Protein AF-A0A6J7K097-F1 (afdb_monomer)

Radius of gyration: 14.99 Å; Cα contacts (8 Å, |Δi|>4): 41; chains: 1; bounding box: 36×17×42 Å

Organism: NCBI:txid449393

pLDDT: mean 86.8, std 9.73, range [45.44, 94.94]

Secondary structure (DSSP, 8-state):
-----HHHHHHHHHHHHHHHHHHHHHT-TTS-HHHHHHHHHHHHHHHHHHHHHHHHHHHHHHT-

Solvent-accessible surface area (backbone atoms only — not comparable to full-atom values): 3513 Å² total; per-residue (Å²): 135,82,78,74,59,67,68,52,55,49,50,30,52,52,30,48,55,51,28,53,55,29,47,56,52,45,69,38,85,86,54,54,70,71,57,33,51,58,26,45,54,50,26,54,51,31,48,53,53,28,48,55,40,46,56,48,47,52,51,59,62,71,76,103

Sequence (64 aa):
MGVSDPAADQDLQIQIARLEHALGRVADDAAEPDAQVTAAEQVAQSATDAGAAFDRLVREATAR

Mean predicted aligned error: 5.34 Å

Structure (mmCIF, N/CA/C/O backbone):
data_AF-A0A6J7K097-F1
#
_entry.id   AF-A0A6J7K097-F1
#
loop_
_atom_site.group_PDB
_atom_site.id
_atom_site.type_symbol
_atom_site.label_atom_id
_atom_site.label_alt_id
_atom_site.label_comp_id
_atom_site.label_asym_id
_atom_site.label_entity_id
_atom_site.label_seq_id
_atom_site.pdbx_PDB_ins_code
_atom_site.Cartn_x
_atom_site.Cartn_y
_atom_site.Cartn_z
_atom_site.occupancy
_atom_site.B_iso_or_equiv
_atom_site.auth_seq_id
_atom_site.auth_comp_id
_atom_site.auth_asym_id
_atom_site.auth_atom_id
_atom_site.pdbx_PDB_model_num
ATOM 1 N N . MET A 1 1 ? 22.015 -10.134 -19.804 1.00 45.44 1 MET A N 1
ATOM 2 C CA . MET A 1 1 ? 21.583 -9.847 -18.419 1.00 45.44 1 MET A CA 1
ATOM 3 C C . MET A 1 1 ? 20.966 -8.460 -18.421 1.00 45.44 1 MET A C 1
ATOM 5 O O . MET A 1 1 ? 21.704 -7.487 -18.507 1.00 45.44 1 MET A O 1
ATOM 9 N N . GLY A 1 2 ? 19.636 -8.365 -18.487 1.00 54.91 2 GLY A N 1
ATOM 10 C CA . GLY A 1 2 ? 18.946 -7.077 -18.581 1.00 54.91 2 GLY A CA 1
ATOM 11 C C . GLY A 1 2 ? 18.948 -6.359 -17.234 1.00 54.91 2 GLY A C 1
ATOM 12 O O . GLY A 1 2 ? 18.361 -6.861 -16.285 1.00 54.91 2 GLY A O 1
ATOM 13 N N . VAL A 1 3 ? 19.608 -5.204 -17.144 1.00 61.38 3 VAL A N 1
ATOM 14 C CA . VAL A 1 3 ? 19.611 -4.343 -15.947 1.00 61.38 3 VAL A CA 1
ATOM 15 C C . VAL A 1 3 ? 18.199 -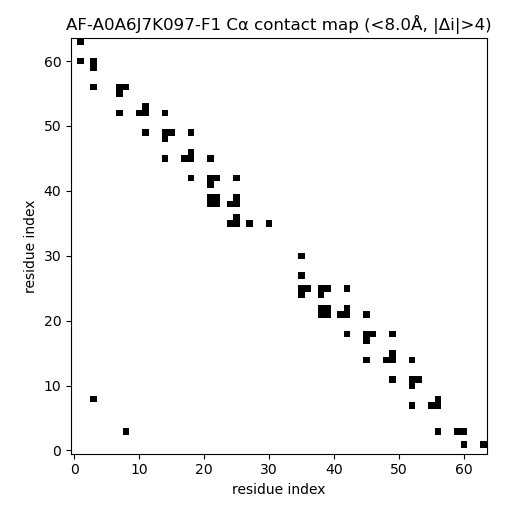3.809 -15.727 1.00 61.38 3 VAL A C 1
ATOM 17 O O . VAL A 1 3 ? 17.742 -3.018 -16.553 1.00 61.38 3 VAL A O 1
ATOM 20 N N . SER A 1 4 ? 17.465 -4.294 -14.713 1.00 63.59 4 SER A N 1
ATOM 21 C CA . SER A 1 4 ? 16.125 -3.798 -14.330 1.00 63.59 4 SER A CA 1
ATOM 22 C C . SER A 1 4 ? 16.072 -2.274 -14.398 1.00 63.59 4 SER A C 1
ATOM 24 O O . SER A 1 4 ? 17.057 -1.629 -14.042 1.00 63.59 4 SER A O 1
ATOM 26 N N . ASP A 1 5 ? 14.977 -1.706 -14.914 1.00 79.62 5 ASP A N 1
ATOM 27 C CA . ASP A 1 5 ? 14.839 -0.249 -14.977 1.00 79.62 5 ASP A CA 1
ATOM 28 C C . ASP A 1 5 ? 14.906 0.319 -13.544 1.00 79.62 5 ASP A C 1
ATOM 30 O O . ASP A 1 5 ? 14.033 0.007 -12.728 1.00 79.62 5 ASP A O 1
ATOM 34 N N . PRO A 1 6 ? 15.937 1.116 -13.204 1.00 83.19 6 PRO A N 1
ATOM 35 C CA . PRO A 1 6 ? 16.090 1.652 -11.857 1.00 83.19 6 PRO A CA 1
ATOM 36 C C . PRO A 1 6 ? 14.925 2.565 -11.452 1.00 83.19 6 PRO A C 1
ATOM 38 O O . PRO A 1 6 ? 14.644 2.682 -10.262 1.00 83.19 6 PRO A O 1
ATOM 41 N N . ALA A 1 7 ? 14.218 3.181 -12.405 1.00 85.25 7 ALA A N 1
ATOM 42 C CA . ALA A 1 7 ? 13.033 3.980 -12.108 1.00 85.25 7 ALA A CA 1
ATOM 43 C C . ALA A 1 7 ? 11.833 3.105 -11.705 1.00 85.25 7 ALA A C 1
ATOM 45 O O . ALA A 1 7 ? 11.087 3.477 -10.800 1.00 85.25 7 ALA A O 1
ATOM 46 N N . ALA A 1 8 ? 11.662 1.935 -12.331 1.00 83.75 8 ALA A N 1
ATOM 47 C CA . ALA A 1 8 ? 10.603 0.985 -11.982 1.00 83.75 8 ALA A CA 1
ATOM 48 C C . ALA A 1 8 ? 10.855 0.323 -10.618 1.00 83.75 8 ALA A C 1
ATOM 50 O O . ALA A 1 8 ? 9.926 0.156 -9.828 1.00 83.75 8 ALA A O 1
ATOM 51 N N . ASP A 1 9 ? 12.116 -0.003 -10.318 1.00 88.19 9 ASP A N 1
ATOM 52 C CA . ASP A 1 9 ? 12.510 -0.524 -9.004 1.00 88.19 9 ASP A CA 1
ATOM 53 C C . ASP A 1 9 ? 12.286 0.522 -7.900 1.00 88.19 9 ASP A C 1
ATOM 55 O O . ASP A 1 9 ? 11.719 0.224 -6.848 1.00 88.19 9 ASP A O 1
ATOM 59 N N . GLN A 1 10 ? 12.636 1.784 -8.171 1.00 90.38 10 GLN A N 1
ATOM 60 C CA . GLN A 1 10 ? 12.388 2.891 -7.252 1.00 90.38 10 GLN A CA 1
ATOM 61 C C . GLN A 1 10 ? 10.888 3.158 -7.034 1.00 90.38 10 GLN A C 1
ATOM 63 O O . GLN A 1 10 ? 10.482 3.402 -5.896 1.00 90.38 10 GLN A O 1
ATOM 68 N N . ASP A 1 11 ? 10.053 3.094 -8.080 1.00 91.56 11 ASP A N 1
ATOM 69 C CA . ASP A 1 11 ? 8.590 3.222 -7.952 1.00 91.56 11 ASP A CA 1
ATOM 70 C C . ASP A 1 11 ? 8.032 2.125 -7.038 1.00 91.56 11 ASP A C 1
ATOM 72 O O . ASP A 1 11 ? 7.316 2.424 -6.081 1.00 91.56 11 ASP A O 1
ATOM 76 N N . LEU A 1 12 ? 8.431 0.866 -7.252 1.00 91.62 12 LEU A N 1
ATOM 77 C CA . LEU A 1 12 ? 8.005 -0.252 -6.409 1.00 91.62 12 LEU A CA 1
ATOM 78 C C . LEU A 1 12 ? 8.405 -0.050 -4.939 1.00 91.62 12 LEU A C 1
ATOM 80 O O . LEU A 1 12 ? 7.569 -0.225 -4.052 1.00 91.62 12 LEU A O 1
ATOM 84 N N . GLN A 1 13 ? 9.641 0.374 -4.666 1.00 94.00 13 GLN A N 1
ATOM 85 C CA . GLN A 1 13 ? 10.101 0.661 -3.301 1.00 94.00 13 GLN A CA 1
ATOM 86 C C . GLN A 1 13 ? 9.270 1.762 -2.624 1.00 94.00 13 GLN A C 1
ATOM 88 O O . GLN A 1 13 ? 8.918 1.639 -1.450 1.00 94.00 13 GLN A O 1
ATOM 93 N N . ILE A 1 14 ? 8.904 2.816 -3.361 1.00 94.62 14 ILE A N 1
ATOM 94 C CA . ILE A 1 14 ? 8.038 3.887 -2.851 1.00 94.62 14 ILE A CA 1
ATOM 95 C C . ILE A 1 14 ? 6.646 3.345 -2.510 1.00 94.62 14 ILE A C 1
ATOM 97 O O . ILE A 1 14 ? 6.105 3.691 -1.457 1.00 94.62 14 ILE A O 1
ATOM 101 N N . GLN A 1 15 ? 6.059 2.502 -3.365 1.00 93.44 15 GLN A N 1
ATOM 102 C CA . GLN A 1 15 ? 4.738 1.929 -3.087 1.00 93.44 15 GLN A CA 1
ATOM 103 C C . GLN A 1 15 ? 4.763 0.973 -1.890 1.00 93.44 15 GLN A C 1
ATOM 105 O O . GLN A 1 15 ? 3.847 1.010 -1.070 1.00 93.44 15 GLN A O 1
ATOM 110 N N . ILE A 1 16 ? 5.825 0.178 -1.733 1.00 93.50 16 ILE A N 1
ATOM 111 C CA . ILE A 1 16 ? 6.003 -0.697 -0.565 1.00 93.50 16 ILE A CA 1
ATOM 112 C C . ILE A 1 16 ? 6.083 0.134 0.720 1.00 93.50 16 ILE A C 1
ATOM 114 O O . ILE A 1 16 ? 5.330 -0.130 1.654 1.00 93.50 16 ILE A O 1
ATOM 118 N N . ALA A 1 17 ? 6.899 1.192 0.751 1.00 94.31 17 ALA A N 1
ATOM 119 C CA . ALA A 1 17 ? 7.011 2.058 1.927 1.00 94.31 17 ALA A CA 1
ATOM 120 C C . ALA A 1 17 ? 5.669 2.722 2.301 1.00 94.31 17 ALA A C 1
ATOM 122 O O . ALA A 1 17 ? 5.334 2.866 3.479 1.00 94.31 17 ALA A O 1
ATOM 123 N N . ARG A 1 18 ? 4.865 3.110 1.301 1.00 92.31 18 ARG A N 1
ATOM 124 C CA . ARG A 1 18 ? 3.510 3.645 1.520 1.00 92.31 18 ARG A CA 1
ATOM 125 C C . ARG A 1 18 ? 2.565 2.594 2.094 1.00 92.31 18 ARG A C 1
ATOM 127 O O . ARG A 1 18 ? 1.809 2.909 3.012 1.00 92.31 18 ARG A O 1
ATOM 134 N N . LEU A 1 19 ? 2.622 1.367 1.581 1.00 92.50 19 LEU A N 1
ATOM 135 C CA . LEU A 1 19 ? 1.816 0.254 2.071 1.00 92.50 19 LEU A CA 1
ATOM 136 C C . LEU A 1 19 ? 2.168 -0.097 3.521 1.00 92.50 19 LEU A C 1
ATOM 138 O O . LEU A 1 19 ? 1.268 -0.216 4.348 1.00 92.50 19 LEU A O 1
ATOM 142 N N . GLU A 1 20 ? 3.454 -0.197 3.852 1.00 93.38 20 GLU A N 1
ATOM 143 C CA . GLU A 1 20 ? 3.926 -0.439 5.221 1.00 93.38 20 GLU A CA 1
ATOM 144 C C . GLU A 1 20 ? 3.445 0.653 6.183 1.00 93.38 20 GLU A C 1
ATOM 146 O O . GLU A 1 20 ? 2.921 0.359 7.258 1.00 93.38 20 GLU A O 1
ATOM 1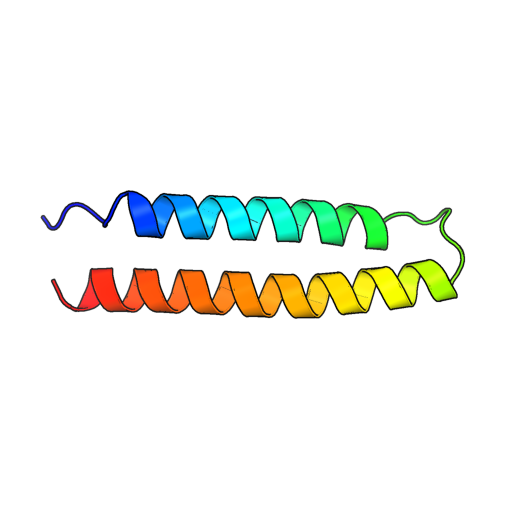51 N N . HIS A 1 21 ? 3.545 1.919 5.773 1.00 91.00 21 HIS A N 1
ATOM 152 C CA . HIS A 1 21 ? 3.039 3.036 6.564 1.00 91.00 21 HIS A CA 1
ATOM 153 C C . HIS A 1 21 ? 1.516 2.971 6.770 1.00 91.00 21 HIS A C 1
ATOM 155 O O . HIS A 1 21 ? 1.023 3.235 7.868 1.00 91.00 21 HIS A O 1
ATOM 161 N N . ALA A 1 22 ? 0.754 2.611 5.735 1.00 88.69 22 ALA A N 1
ATOM 162 C CA . ALA A 1 22 ? -0.693 2.450 5.840 1.00 88.69 22 ALA A CA 1
ATOM 163 C C . ALA A 1 22 ? -1.068 1.288 6.777 1.00 88.69 22 ALA A C 1
ATOM 165 O O . ALA A 1 22 ? -1.945 1.455 7.624 1.00 88.69 22 ALA A O 1
ATOM 166 N N . LEU A 1 23 ? -0.364 0.156 6.688 1.00 89.69 23 LEU A N 1
ATOM 167 C CA . LEU A 1 23 ? -0.556 -0.999 7.569 1.00 89.69 23 LEU A CA 1
ATOM 168 C C . LEU A 1 23 ? -0.263 -0.656 9.031 1.00 89.69 23 LEU A C 1
ATOM 170 O O . LEU A 1 23 ? -1.020 -1.059 9.910 1.00 89.69 23 LEU A O 1
ATOM 174 N N . GLY A 1 24 ? 0.773 0.145 9.290 1.00 89.69 24 GLY A N 1
ATOM 175 C CA . GLY A 1 24 ? 1.095 0.618 10.637 1.00 89.69 24 GLY A CA 1
ATOM 176 C C . GLY A 1 24 ? -0.037 1.411 11.296 1.00 89.69 24 GLY A C 1
ATOM 177 O O . GLY A 1 24 ? -0.199 1.331 12.507 1.00 89.69 24 GLY A O 1
ATOM 178 N N . ARG A 1 25 ? -0.859 2.126 10.513 1.00 86.19 25 ARG A N 1
ATOM 179 C CA . ARG A 1 25 ? -2.039 2.842 11.032 1.00 86.19 25 ARG A CA 1
ATOM 180 C C . ARG A 1 25 ? -3.232 1.930 11.304 1.00 86.19 25 ARG A C 1
ATOM 182 O O . ARG A 1 25 ? -4.025 2.238 12.180 1.00 86.19 25 ARG A O 1
ATOM 189 N N . VAL A 1 26 ? -3.376 0.834 10.558 1.00 85.56 26 VAL A N 1
ATOM 190 C CA . VAL A 1 26 ? -4.424 -0.172 10.818 1.00 85.56 26 VAL A CA 1
ATOM 191 C C . VAL A 1 26 ? -4.089 -1.003 12.051 1.00 85.56 26 VAL A C 1
ATOM 193 O O . VAL A 1 26 ? -4.985 -1.348 12.810 1.00 85.56 26 VAL A O 1
ATOM 196 N N . ALA A 1 27 ? -2.806 -1.300 12.262 1.00 86.69 27 ALA A N 1
ATOM 197 C CA . ALA A 1 27 ? -2.319 -2.020 13.434 1.00 86.69 27 ALA A CA 1
ATOM 198 C C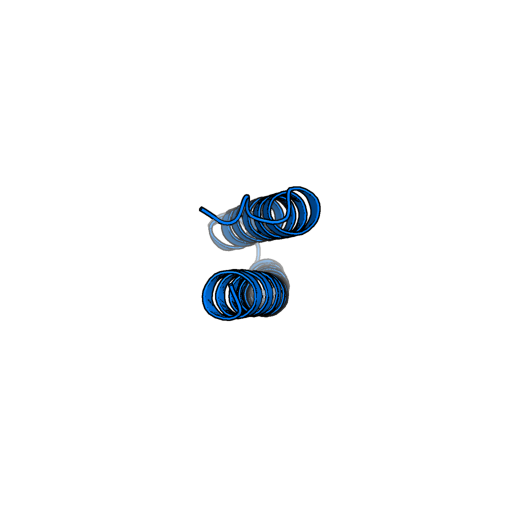 . ALA A 1 27 ? -2.306 -1.171 14.723 1.00 86.69 27 ALA A C 1
ATOM 200 O O . ALA A 1 27 ? -1.855 -1.651 15.761 1.00 86.69 27 ALA A O 1
ATOM 201 N N . ASP A 1 28 ? -2.755 0.088 14.665 1.00 87.75 28 ASP A N 1
ATOM 202 C CA . ASP A 1 28 ? -2.915 0.929 15.847 1.00 87.75 28 ASP A CA 1
ATOM 203 C C . ASP A 1 28 ? -4.185 0.527 16.611 1.00 87.75 28 ASP A C 1
ATOM 205 O O . ASP A 1 28 ? -5.297 0.993 16.342 1.00 87.75 28 ASP A O 1
ATOM 209 N N . ASP A 1 29 ? -4.006 -0.361 17.587 1.00 76.38 29 ASP A N 1
ATOM 210 C CA . ASP A 1 29 ? -5.077 -0.868 18.450 1.00 76.38 29 ASP A CA 1
ATOM 211 C C . ASP A 1 29 ? -5.690 0.218 19.358 1.00 76.38 29 ASP A C 1
ATOM 213 O O . ASP A 1 29 ? -6.731 -0.014 19.975 1.00 76.38 29 ASP A O 1
ATOM 217 N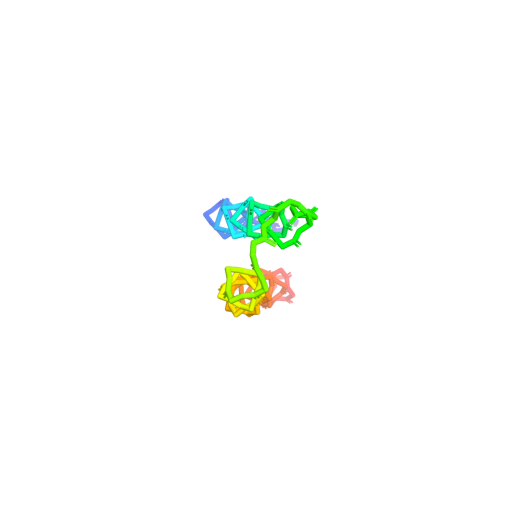 N . ALA A 1 30 ? -5.067 1.401 19.459 1.00 86.69 30 ALA A N 1
ATOM 218 C CA . ALA A 1 30 ? -5.605 2.547 20.193 1.00 86.69 30 ALA A CA 1
ATOM 219 C C . ALA A 1 30 ? -6.494 3.461 19.327 1.00 86.69 30 ALA A C 1
ATOM 221 O O . ALA A 1 30 ? -7.087 4.406 19.853 1.00 86.69 30 ALA A O 1
ATOM 222 N N . ALA A 1 31 ? -6.586 3.210 18.018 1.00 83.19 31 ALA A N 1
ATOM 223 C CA . ALA A 1 31 ? -7.411 3.995 17.112 1.00 83.19 31 ALA A CA 1
ATOM 224 C C . ALA A 1 31 ? -8.906 3.670 17.264 1.00 83.19 31 ALA A C 1
ATOM 226 O O . ALA A 1 31 ? -9.308 2.522 17.447 1.00 83.19 31 ALA A O 1
ATOM 227 N N . GLU A 1 32 ? -9.746 4.697 17.127 1.00 91.25 32 GLU A N 1
ATOM 228 C CA . GLU A 1 32 ? -11.201 4.532 17.075 1.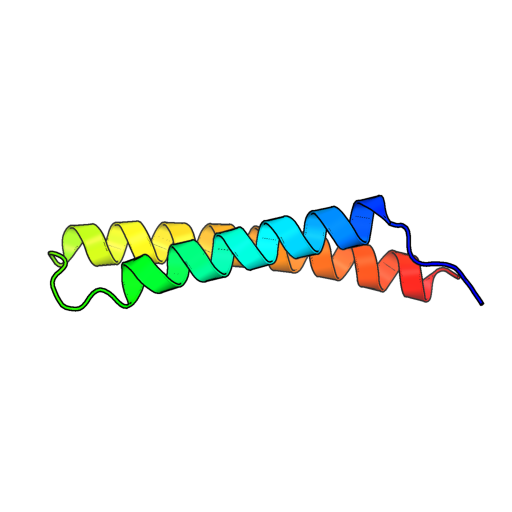00 91.25 32 GLU A CA 1
ATOM 229 C C . GLU A 1 32 ? -11.617 3.659 15.870 1.00 91.25 32 GLU A C 1
ATOM 231 O O . GLU A 1 32 ? -10.981 3.744 14.810 1.00 91.25 32 GLU A O 1
ATOM 236 N N . PRO A 1 33 ? -12.710 2.876 15.961 1.00 87.06 33 PRO A N 1
ATOM 237 C CA . PRO A 1 33 ? -13.134 1.964 14.894 1.00 87.06 33 PRO A CA 1
ATOM 238 C C . PRO A 1 33 ? -13.282 2.629 13.517 1.00 87.06 33 PRO A C 1
ATOM 240 O O . PRO A 1 33 ? -12.844 2.078 12.508 1.00 87.06 33 PRO A O 1
ATOM 243 N N . ASP A 1 34 ? -13.829 3.846 13.460 1.00 88.75 34 ASP A N 1
ATOM 244 C CA . ASP A 1 34 ? -13.993 4.593 12.204 1.00 88.75 34 ASP A CA 1
ATOM 245 C C . ASP A 1 34 ? -12.642 4.984 11.576 1.00 88.75 34 ASP A C 1
ATOM 247 O O . ASP A 1 34 ? -12.474 4.979 10.349 1.00 88.75 34 ASP A O 1
ATOM 251 N N . ALA A 1 35 ? -11.647 5.286 12.416 1.00 87.50 35 ALA A N 1
ATOM 252 C CA . ALA A 1 35 ? -10.288 5.569 11.973 1.00 87.50 35 ALA A CA 1
ATOM 253 C C . ALA A 1 35 ? -9.598 4.297 11.459 1.00 87.50 35 ALA A C 1
ATOM 255 O O . ALA A 1 35 ? -8.894 4.360 10.449 1.00 87.50 35 ALA A O 1
ATOM 256 N N . GLN A 1 36 ? -9.854 3.143 12.084 1.00 87.12 36 GLN A N 1
ATOM 257 C CA . GLN A 1 36 ? -9.360 1.844 11.618 1.00 87.12 36 GLN A CA 1
ATOM 258 C C . GLN A 1 36 ? -9.958 1.455 10.259 1.00 87.12 36 GLN A C 1
ATOM 260 O O . GLN A 1 36 ? -9.218 1.017 9.379 1.00 87.12 36 GLN A O 1
ATOM 265 N N . VAL A 1 37 ? -11.260 1.678 10.035 1.00 89.69 37 VAL A N 1
ATOM 266 C CA . VAL A 1 37 ? -11.908 1.454 8.726 1.00 89.69 37 VAL A CA 1
ATOM 267 C C . VAL A 1 37 ? -11.284 2.347 7.655 1.00 89.69 37 VAL A C 1
ATOM 269 O O . VAL A 1 37 ? -10.842 1.860 6.616 1.00 89.69 37 VAL A O 1
ATOM 272 N N . THR A 1 38 ? -11.152 3.642 7.943 1.00 90.06 38 THR A N 1
ATOM 273 C CA . THR A 1 38 ? -10.529 4.615 7.031 1.00 90.06 38 THR A CA 1
ATOM 274 C C . THR A 1 38 ? -9.070 4.253 6.715 1.00 90.06 38 THR A C 1
ATOM 276 O O . THR A 1 38 ? -8.599 4.432 5.588 1.00 90.06 38 THR A O 1
ATOM 279 N N . ALA A 1 39 ? -8.328 3.736 7.697 1.00 86.94 39 ALA A N 1
ATOM 280 C CA . ALA A 1 39 ? -6.966 3.251 7.504 1.00 86.94 39 ALA A CA 1
ATOM 281 C C . ALA A 1 39 ? -6.934 1.969 6.653 1.00 86.94 39 ALA A C 1
ATOM 283 O O . ALA A 1 39 ? -6.092 1.854 5.762 1.00 86.94 39 ALA A O 1
ATOM 284 N N . ALA A 1 40 ? -7.868 1.039 6.865 1.00 88.56 40 ALA A N 1
ATOM 285 C CA . ALA A 1 40 ? -7.970 -0.202 6.102 1.00 88.56 40 ALA A CA 1
ATOM 286 C C . ALA A 1 40 ? -8.302 0.052 4.623 1.00 88.56 40 ALA A C 1
ATOM 288 O O . ALA A 1 40 ? -7.706 -0.567 3.741 1.00 88.56 40 ALA A O 1
ATOM 289 N N . GLU A 1 41 ? -9.176 1.015 4.329 1.00 92.81 41 GLU A N 1
ATOM 290 C CA . GLU A 1 41 ? -9.454 1.458 2.956 1.00 92.81 41 GLU A CA 1
ATOM 291 C C . GLU A 1 41 ? -8.194 2.011 2.273 1.00 92.81 41 GLU A C 1
AT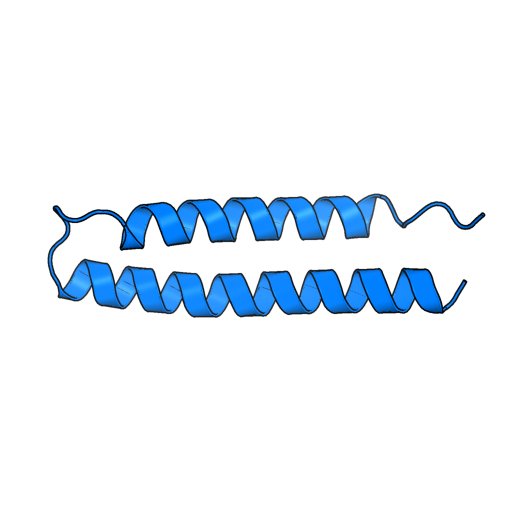OM 293 O O . GLU A 1 41 ? -7.891 1.674 1.126 1.00 92.81 41 GLU A O 1
ATOM 298 N N . GLN A 1 42 ? -7.399 2.802 2.998 1.00 90.44 42 GLN A N 1
ATOM 299 C CA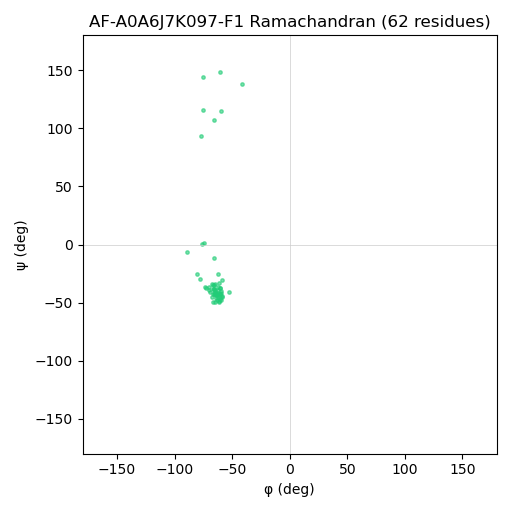 . GLN A 1 42 ? -6.134 3.341 2.488 1.00 90.44 42 GLN A CA 1
ATOM 300 C C . GLN A 1 42 ? -5.079 2.249 2.262 1.00 90.44 42 GLN A C 1
ATOM 302 O O . GLN A 1 42 ? -4.300 2.339 1.308 1.00 90.44 42 GLN A O 1
ATOM 307 N N . VAL A 1 43 ? -5.067 1.201 3.094 1.00 94.38 43 VAL A N 1
ATOM 308 C CA . VAL A 1 43 ? -4.242 0.002 2.878 1.00 94.38 43 VAL A CA 1
ATOM 309 C C . VAL A 1 43 ? -4.664 -0.718 1.604 1.00 94.38 43 VAL A C 1
ATOM 311 O O . VAL A 1 43 ? -3.803 -1.035 0.787 1.00 94.38 43 VAL A O 1
ATOM 314 N N . ALA A 1 44 ? -5.963 -0.942 1.396 1.00 93.56 44 ALA A N 1
ATOM 315 C CA . ALA A 1 44 ? -6.464 -1.625 0.205 1.00 93.56 44 ALA A CA 1
ATOM 316 C C . ALA A 1 44 ? -6.076 -0.887 -1.090 1.00 93.56 44 ALA A C 1
ATOM 318 O O . ALA A 1 44 ? -5.626 -1.513 -2.055 1.00 93.56 44 ALA A O 1
ATOM 319 N N . GLN A 1 45 ? -6.173 0.446 -1.093 1.00 92.81 45 GLN A N 1
ATOM 320 C CA . GLN A 1 45 ? -5.736 1.264 -2.225 1.00 92.81 45 GLN A CA 1
ATOM 321 C C . GLN A 1 45 ? -4.219 1.159 -2.446 1.00 9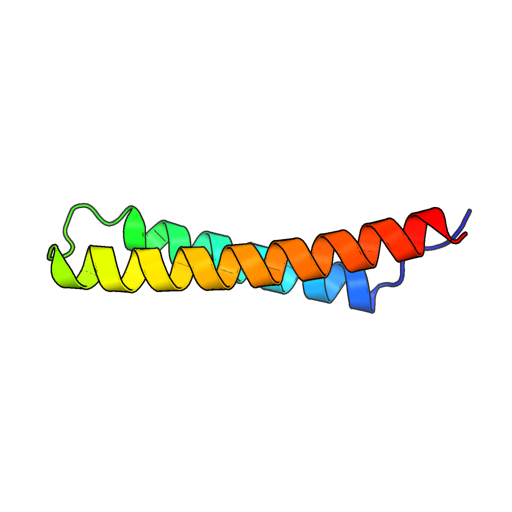2.81 45 GLN A C 1
ATOM 323 O O . GLN A 1 45 ? -3.775 0.857 -3.551 1.00 92.81 45 GLN A O 1
ATOM 328 N N . SER A 1 46 ? -3.425 1.323 -1.384 1.00 91.75 46 SER A N 1
ATOM 329 C CA . SER A 1 46 ? -1.957 1.253 -1.466 1.00 91.75 46 SER A CA 1
ATOM 330 C C . SER A 1 46 ? -1.465 -0.125 -1.924 1.00 91.75 46 SER A C 1
ATOM 332 O O . SER A 1 46 ? -0.510 -0.224 -2.690 1.00 91.75 46 SER A O 1
ATOM 334 N N . ALA A 1 47 ? -2.134 -1.198 -1.494 1.00 93.56 47 ALA A N 1
ATOM 335 C CA . ALA A 1 47 ? -1.831 -2.563 -1.912 1.00 93.56 47 ALA A CA 1
ATOM 336 C C . ALA A 1 47 ? -2.120 -2.777 -3.404 1.00 93.56 47 ALA A C 1
ATOM 338 O O . ALA A 1 47 ? -1.339 -3.434 -4.094 1.00 93.56 47 ALA A O 1
ATOM 339 N N . THR A 1 48 ? -3.205 -2.185 -3.912 1.00 94.94 48 THR A N 1
ATOM 340 C CA . THR A 1 48 ? -3.540 -2.207 -5.344 1.00 94.94 48 THR A CA 1
ATOM 341 C C . THR A 1 48 ? -2.460 -1.506 -6.168 1.00 94.94 48 THR A C 1
ATOM 343 O O . THR A 1 48 ? -1.981 -2.060 -7.159 1.00 94.94 48 THR A O 1
ATOM 346 N N . ASP A 1 49 ? -2.018 -0.327 -5.728 1.00 91.81 49 ASP A N 1
ATOM 347 C CA . ASP A 1 49 ? -0.995 0.461 -6.422 1.00 91.81 49 ASP A CA 1
ATOM 348 C C . ASP A 1 49 ? 0.377 -0.242 -6.406 1.00 91.81 49 ASP A C 1
ATOM 350 O O . ASP A 1 49 ? 1.052 -0.325 -7.438 1.00 91.81 49 ASP A O 1
ATOM 354 N N . ALA A 1 50 ? 0.769 -0.820 -5.263 1.00 91.81 50 ALA A N 1
ATOM 355 C CA . ALA A 1 50 ? 1.996 -1.608 -5.128 1.00 91.81 50 ALA A CA 1
ATOM 356 C C . ALA A 1 50 ? 1.975 -2.866 -6.012 1.00 91.81 50 ALA A C 1
ATOM 358 O O . ALA A 1 50 ? 2.961 -3.159 -6.692 1.00 91.81 50 ALA A O 1
ATOM 359 N N . GLY A 1 51 ? 0.841 -3.573 -6.061 1.00 92.81 51 GLY A N 1
ATOM 360 C CA . GLY A 1 51 ? 0.647 -4.720 -6.948 1.00 92.81 51 GLY A CA 1
ATOM 361 C C . GLY A 1 51 ? 0.790 -4.340 -8.422 1.00 92.81 51 GLY A C 1
ATOM 362 O O . GLY A 1 51 ? 1.528 -4.985 -9.162 1.00 92.81 51 GLY A O 1
ATOM 363 N N . ALA A 1 52 ? 0.177 -3.231 -8.845 1.00 94.12 52 ALA A N 1
ATOM 364 C CA . ALA A 1 52 ? 0.294 -2.741 -10.217 1.00 94.12 52 ALA A CA 1
ATOM 365 C C . ALA A 1 52 ? 1.728 -2.310 -10.588 1.00 94.12 52 ALA A C 1
ATOM 367 O O . ALA A 1 52 ? 2.143 -2.466 -11.741 1.00 94.12 52 ALA A O 1
ATOM 368 N N . ALA A 1 53 ? 2.495 -1.755 -9.644 1.00 91.12 53 ALA A N 1
ATOM 369 C CA . ALA A 1 53 ? 3.915 -1.453 -9.838 1.00 91.12 53 ALA A CA 1
ATOM 370 C C . ALA A 1 53 ? 4.754 -2.734 -9.979 1.00 91.12 53 ALA A C 1
ATOM 372 O O . ALA A 1 53 ? 5.549 -2.848 -10.913 1.00 91.12 53 ALA A O 1
ATOM 373 N N . PHE A 1 54 ? 4.516 -3.732 -9.124 1.00 91.94 54 PHE A N 1
ATOM 374 C CA . PHE A 1 54 ? 5.174 -5.036 -9.206 1.00 91.94 54 PHE A CA 1
ATOM 375 C C . PHE A 1 54 ? 4.877 -5.749 -10.532 1.00 91.94 54 PHE A C 1
ATOM 377 O O . PHE A 1 54 ? 5.797 -6.194 -11.216 1.00 91.94 54 PHE A O 1
ATOM 384 N N . ASP A 1 55 ? 3.614 -5.786 -10.958 1.00 94.00 55 ASP A N 1
ATOM 385 C CA . ASP A 1 55 ? 3.204 -6.410 -12.219 1.00 94.00 55 ASP A CA 1
ATOM 386 C C . ASP A 1 55 ? 3.849 -5.756 -13.446 1.00 94.00 55 ASP A C 1
ATOM 388 O O . ASP A 1 55 ? 4.086 -6.425 -14.459 1.00 94.00 55 ASP A O 1
ATOM 392 N N . ARG A 1 56 ? 4.094 -4.440 -13.402 1.00 90.25 56 ARG A N 1
ATOM 393 C CA . ARG A 1 56 ? 4.849 -3.734 -14.448 1.00 90.25 56 ARG A CA 1
ATOM 394 C C . ARG A 1 56 ? 6.304 -4.200 -14.457 1.00 90.25 56 ARG A C 1
ATOM 396 O O . ARG A 1 56 ? 6.783 -4.631 -15.504 1.00 90.25 56 ARG A O 1
ATOM 403 N N . LEU A 1 57 ? 6.952 -4.227 -13.294 1.00 89.12 57 LEU A N 1
ATOM 404 C CA . LEU A 1 57 ? 8.343 -4.658 -13.146 1.00 89.12 57 LEU A CA 1
ATOM 405 C C . LEU A 1 57 ? 8.560 -6.116 -13.591 1.00 89.12 57 LEU A C 1
ATOM 407 O O . LEU A 1 57 ? 9.511 -6.409 -14.316 1.00 89.12 57 LEU A O 1
ATOM 411 N N . VAL A 1 58 ? 7.650 -7.032 -13.242 1.00 90.12 58 VAL A N 1
ATOM 412 C CA . VAL A 1 58 ? 7.698 -8.439 -13.684 1.00 90.12 58 VAL A CA 1
ATOM 413 C C . VAL A 1 58 ? 7.554 -8.556 -15.201 1.00 90.12 58 VAL A C 1
ATOM 415 O O . VAL A 1 58 ? 8.294 -9.311 -15.838 1.00 90.12 58 VAL A O 1
ATOM 418 N N . ARG A 1 59 ? 6.625 -7.806 -15.807 1.00 89.69 59 ARG A N 1
ATOM 419 C CA . ARG A 1 59 ? 6.439 -7.801 -17.266 1.00 89.69 59 ARG A CA 1
ATOM 420 C C . ARG A 1 59 ? 7.671 -7.276 -17.995 1.00 89.69 59 ARG A C 1
ATOM 422 O O . ARG A 1 59 ? 8.093 -7.887 -18.973 1.00 89.69 59 ARG A O 1
ATOM 429 N N . GLU A 1 60 ? 8.278 -6.203 -17.501 1.00 85.69 60 GLU A N 1
ATOM 430 C CA . GLU A 1 60 ? 9.514 -5.644 -18.059 1.00 85.69 60 GLU A CA 1
ATOM 431 C C . GLU A 1 60 ? 10.707 -6.592 -17.913 1.00 85.69 60 GLU A C 1
ATOM 433 O O . GLU A 1 60 ? 11.512 -6.712 -18.836 1.00 85.69 60 GLU A O 1
ATOM 438 N N . ALA A 1 61 ? 10.809 -7.300 -16.786 1.00 82.94 61 ALA A N 1
ATOM 439 C CA . ALA A 1 61 ? 11.842 -8.306 -16.567 1.00 82.94 61 ALA A CA 1
ATOM 440 C C . ALA A 1 61 ? 11.680 -9.525 -17.491 1.00 82.94 61 ALA A C 1
ATOM 442 O O . ALA A 1 61 ? 12.679 -10.078 -17.939 1.00 82.94 61 ALA A O 1
ATOM 443 N N . THR A 1 62 ? 10.439 -9.921 -17.797 1.00 83.38 62 THR A N 1
ATOM 444 C CA . THR A 1 62 ? 10.123 -11.085 -18.649 1.00 83.38 62 THR A CA 1
ATOM 445 C C . THR A 1 62 ? 10.235 -10.776 -20.146 1.00 83.38 62 THR A C 1
ATOM 447 O O . THR A 1 62 ? 10.464 -11.674 -20.950 1.00 83.38 62 THR A O 1
ATOM 450 N N . ALA A 1 63 ? 10.076 -9.513 -20.546 1.00 76.62 63 ALA A N 1
ATOM 451 C CA . ALA A 1 63 ? 10.196 -9.078 -21.940 1.00 76.62 63 ALA A CA 1
ATOM 452 C C . ALA A 1 63 ? 11.654 -8.984 -22.447 1.00 76.62 63 ALA A C 1
ATOM 454 O O . ALA A 1 63 ? 11.874 -8.584 -23.592 1.00 76.62 63 ALA A O 1
ATOM 455 N N . ARG A 1 64 ? 12.639 -9.311 -21.605 1.00 60.28 64 ARG A N 1
ATOM 456 C CA . ARG A 1 64 ? 14.082 -9.206 -21.866 1.00 60.28 64 ARG A CA 1
ATOM 457 C C . ARG A 1 64 ? 14.744 -10.573 -21.937 1.00 60.28 64 ARG A C 1
ATOM 459 O O . ARG A 1 64 ? 15.750 -10.669 -22.674 1.00 60.28 64 ARG A O 1
#

Nearest PDB structures (foldseek):
  8vc9-assembly3_E  TM=7.897E-01  e=3.099E-01  Leptospira interrogans serovar Copenhageni
  2x3x-assembly2_B  TM=9.242E-01  e=5.406E+00  Mus musculus
  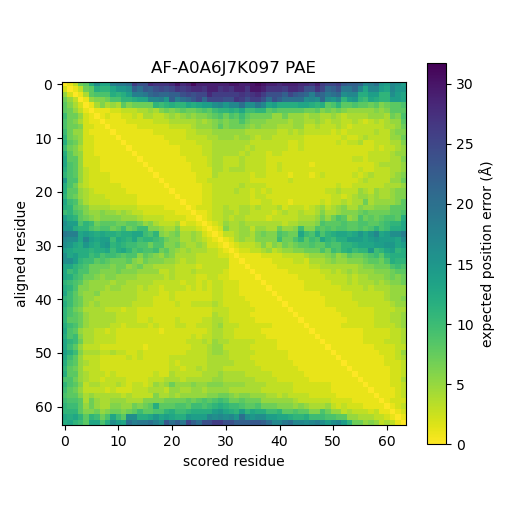9had-assembly1_A  TM=8.069E-01  e=3.906E+00  Dermatophagoides farinae
  9had-assembly2_B  TM=7.903E-01  e=4.747E+00  Dermatophagoides farinae
  3qwe-assembly1_A-2  TM=4.655E-01  e=7.983E+00  Homo sapiens

Foldseek 3Di:
DDDQDVVLVVQLVVLVVQLVVLVVQLPPPVDDPVSNVVSVVSNVVSVVSSVVSVVVSVVVVVVD